Protein AF-A0A6J6PGY0-F1 (afdb_monomer_lite)

pLDDT: mean 92.32, std 6.94, range [50.09, 97.75]

Foldseek 3Di:
DPCPVVLVLLVVLLVLLVQLVVLLVQCVVCVVVVPVVSNVVSLVSNVVSLVVNVVSQVVSVVVVRHFDDDDCVVVVVQSPDPDRDSVVNCVNRVVRSVRRNVSSVVVSVVSVVD

Sequence (114 aa):
MSSGPEITSLNQLISEIKILNNSISLIEKAAVERNENLKITALDAINFRMREISKLTMNLMSVNLTPTKFSIDEALVEIAKKEPSSKILCELLEPQLETLRKWALSEILTLSIE

Organism: NCBI:txid449393

Radius of gyration: 15.33 Å; chains: 1; bounding box: 37×22×47 Å

Secondary structure (DSSP, 8-state):
---HHHHHHHHHHHHHHHHHHHHHHHHHHHHHHT-HHHHHHHHHHHHHHHHHHHHHHHHHHHTT--------HHHHHHHTSSS--HHHHHHHHHHHHHHHHHHHHHHHHHHHH-

Structure (mmCIF, N/CA/C/O backbone):
data_AF-A0A6J6PGY0-F1
#
_entry.id   AF-A0A6J6PGY0-F1
#
loop_
_atom_site.group_PDB
_atom_site.id
_atom_site.type_symbol
_atom_site.label_atom_id
_atom_site.label_alt_id
_atom_site.label_comp_id
_atom_site.label_asym_id
_atom_site.label_entity_id
_atom_site.label_seq_id
_atom_site.pdbx_PDB_ins_code
_atom_site.Cartn_x
_atom_site.Cartn_y
_atom_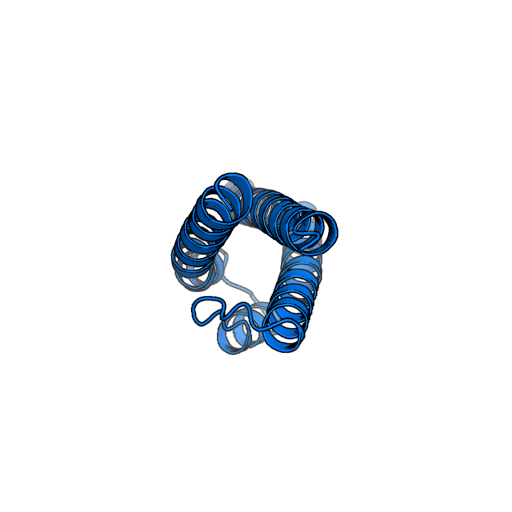site.Cartn_z
_atom_site.occupancy
_atom_site.B_iso_or_equiv
_atom_site.auth_seq_id
_atom_site.auth_comp_id
_atom_site.auth_asym_id
_atom_site.auth_atom_id
_atom_site.pdbx_PDB_model_num
ATOM 1 N N . MET A 1 1 ? 14.867 0.575 -27.898 1.00 50.09 1 MET A N 1
ATOM 2 C CA . MET A 1 1 ? 13.424 0.459 -27.576 1.00 50.09 1 MET A CA 1
ATOM 3 C C . MET A 1 1 ? 13.074 1.652 -26.691 1.00 50.09 1 MET A C 1
ATOM 5 O O . MET A 1 1 ? 13.997 2.208 -26.116 1.00 50.09 1 MET A O 1
ATOM 9 N N . SER A 1 2 ? 11.840 2.165 -26.672 1.00 57.59 2 SER A N 1
ATOM 10 C CA . SER A 1 2 ? 11.547 3.352 -25.847 1.00 57.59 2 SER A CA 1
ATOM 11 C C . SER A 1 2 ? 11.169 2.906 -24.442 1.00 57.59 2 SER A C 1
ATOM 13 O O . SER A 1 2 ? 10.032 2.518 -24.246 1.00 57.59 2 SER A O 1
ATOM 15 N N . SER A 1 3 ? 12.108 2.984 -23.499 1.00 75.62 3 SER A N 1
ATOM 16 C CA . SER A 1 3 ? 11.912 2.655 -22.076 1.00 75.62 3 SER A CA 1
ATOM 17 C C . SER A 1 3 ? 11.144 3.741 -21.295 1.00 75.62 3 SER A C 1
ATOM 19 O O . SER A 1 3 ? 10.964 3.659 -20.080 1.00 75.62 3 SER A O 1
ATOM 21 N N . GLY A 1 4 ? 10.745 4.829 -21.966 1.00 83.06 4 GLY A N 1
ATOM 22 C CA . GLY A 1 4 ? 10.142 6.012 -21.344 1.00 83.06 4 GLY A CA 1
ATOM 23 C C . GLY A 1 4 ? 8.786 5.751 -20.671 1.00 83.06 4 GLY A C 1
ATOM 24 O O . GLY A 1 4 ? 8.604 6.162 -19.518 1.00 83.06 4 GLY A O 1
ATOM 25 N N . PRO A 1 5 ? 7.824 5.088 -21.341 1.00 88.25 5 PRO A N 1
ATOM 26 C CA . PRO A 1 5 ? 6.530 4.741 -20.748 1.00 88.25 5 PRO A CA 1
ATOM 27 C C . PRO A 1 5 ? 6.643 3.807 -19.531 1.00 88.25 5 PRO A C 1
ATOM 29 O O . PRO A 1 5 ? 5.936 3.994 -18.536 1.00 88.25 5 PRO A O 1
ATOM 32 N N . GLU A 1 6 ? 7.561 2.843 -19.568 1.00 90.38 6 GLU A N 1
ATOM 33 C CA . GLU A 1 6 ? 7.828 1.898 -18.483 1.00 90.38 6 GLU A CA 1
ATOM 34 C C . GLU A 1 6 ? 8.418 2.622 -17.272 1.00 90.38 6 GLU A C 1
ATOM 36 O O . GLU A 1 6 ? 7.882 2.522 -16.167 1.00 90.38 6 GLU A O 1
ATOM 41 N N . ILE A 1 7 ? 9.452 3.445 -17.484 1.00 92.12 7 ILE A N 1
ATOM 42 C CA . ILE A 1 7 ? 10.065 4.266 -16.430 1.00 92.12 7 ILE A CA 1
ATOM 43 C C . ILE A 1 7 ? 9.040 5.231 -15.820 1.00 92.12 7 ILE A C 1
ATOM 45 O O . ILE A 1 7 ? 9.025 5.438 -14.605 1.00 92.12 7 ILE A O 1
ATOM 49 N N . THR A 1 8 ? 8.147 5.809 -16.627 1.00 92.75 8 THR A N 1
ATOM 50 C CA . THR A 1 8 ? 7.059 6.666 -16.126 1.00 92.75 8 THR A CA 1
ATOM 51 C C . THR A 1 8 ? 6.120 5.881 -15.208 1.00 92.75 8 THR A C 1
ATOM 53 O O . THR A 1 8 ? 5.806 6.341 -14.110 1.00 92.75 8 THR A O 1
ATOM 56 N N . SER A 1 9 ? 5.726 4.674 -15.616 1.00 93.06 9 SER A N 1
ATOM 57 C CA . SER A 1 9 ? 4.845 3.800 -14.832 1.00 93.06 9 SER A CA 1
ATOM 58 C C . SER A 1 9 ? 5.498 3.352 -13.517 1.00 93.06 9 SER A C 1
ATOM 60 O O . SER A 1 9 ? 4.854 3.358 -12.466 1.00 93.06 9 SER A O 1
ATOM 62 N N . LEU A 1 10 ? 6.795 3.030 -13.543 1.00 95.19 10 LEU A N 1
ATOM 63 C CA . LEU A 1 10 ? 7.572 2.672 -12.352 1.00 95.19 10 LEU A CA 1
ATOM 64 C C . LEU A 1 10 ? 7.727 3.860 -11.389 1.00 95.19 10 LEU A C 1
ATOM 66 O O . LEU A 1 10 ? 7.579 3.705 -10.177 1.00 95.19 10 LEU A O 1
ATOM 70 N N . ASN A 1 11 ? 7.952 5.069 -11.908 1.00 95.69 11 ASN A N 1
ATOM 71 C CA . ASN A 1 11 ? 7.981 6.280 -11.085 1.00 95.69 11 ASN A CA 1
ATOM 72 C C . ASN A 1 11 ? 6.615 6.587 -10.460 1.00 95.69 11 ASN A C 1
ATOM 74 O O . ASN A 1 11 ? 6.545 6.979 -9.292 1.00 95.69 11 ASN A O 1
ATOM 78 N N . GLN A 1 12 ? 5.524 6.373 -11.201 1.00 96.06 12 GLN A N 1
ATOM 79 C CA . GLN A 1 12 ? 4.175 6.496 -10.657 1.00 96.06 12 GLN A CA 1
ATOM 80 C C . GLN A 1 12 ? 3.949 5.495 -9.517 1.00 96.06 12 GLN A C 1
ATOM 82 O O . GLN A 1 12 ? 3.470 5.887 -8.455 1.00 96.06 12 GLN A O 1
ATOM 87 N N . LEU A 1 13 ? 4.365 4.237 -9.690 1.00 96.62 13 LEU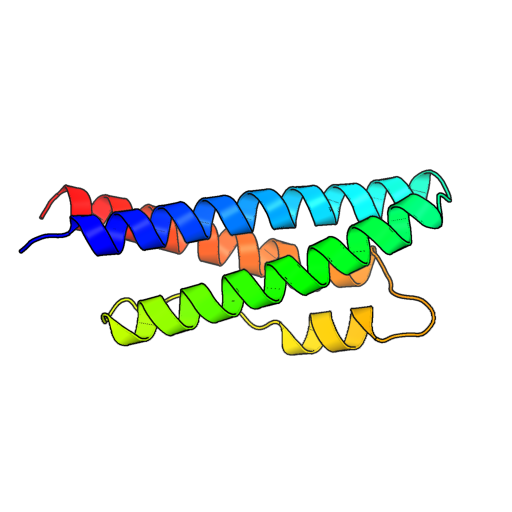 A N 1
ATOM 88 C CA . LEU A 1 13 ? 4.313 3.222 -8.637 1.00 96.62 13 LEU A CA 1
ATOM 89 C C . LEU A 1 13 ? 5.071 3.664 -7.374 1.00 96.62 13 LEU A C 1
ATOM 91 O O . LEU A 1 13 ? 4.529 3.586 -6.273 1.00 96.62 13 LEU A O 1
ATOM 95 N N . ILE A 1 14 ? 6.294 4.183 -7.518 1.00 97.19 14 ILE A N 1
ATOM 96 C CA . ILE A 1 14 ? 7.094 4.695 -6.391 1.00 97.19 14 ILE A CA 1
ATOM 97 C C . ILE A 1 14 ? 6.386 5.862 -5.687 1.00 97.19 14 ILE A C 1
ATOM 99 O O . ILE A 1 14 ? 6.397 5.941 -4.455 1.00 97.19 14 ILE A O 1
ATOM 103 N N . SER A 1 15 ? 5.753 6.757 -6.448 1.00 97.75 15 SER A N 1
ATOM 104 C CA . SER A 1 15 ? 4.972 7.869 -5.900 1.00 97.75 15 SER A CA 1
ATOM 105 C C . SER A 1 15 ? 3.783 7.370 -5.076 1.00 97.75 15 SER A C 1
ATOM 107 O O . SER A 1 15 ? 3.606 7.792 -3.932 1.00 97.75 15 SER A O 1
ATOM 109 N N . GLU A 1 16 ? 3.009 6.422 -5.607 1.00 97.62 16 GLU A N 1
ATOM 110 C CA . GLU A 1 16 ? 1.868 5.835 -4.898 1.00 97.62 16 GLU A CA 1
ATOM 111 C C . GLU A 1 16 ? 2.299 5.097 -3.624 1.00 97.62 16 GLU A C 1
ATOM 113 O O . GLU A 1 16 ? 1.685 5.286 -2.572 1.00 97.62 16 GLU A O 1
ATOM 118 N N . ILE A 1 17 ? 3.410 4.350 -3.666 1.00 97.31 17 ILE A N 1
ATOM 119 C CA . ILE A 1 17 ? 4.001 3.715 -2.476 1.00 97.31 17 ILE A CA 1
ATOM 120 C C . ILE A 1 17 ? 4.349 4.763 -1.413 1.00 97.31 17 ILE A C 1
ATOM 122 O O . ILE A 1 17 ? 4.032 4.587 -0.236 1.00 97.31 17 ILE A O 1
ATOM 126 N N . LYS A 1 18 ? 4.967 5.883 -1.807 1.00 97.50 18 LYS A N 1
ATOM 127 C CA . LYS A 1 18 ? 5.311 6.969 -0.879 1.00 97.50 18 LYS A CA 1
ATOM 128 C C . LYS A 1 18 ? 4.066 7.577 -0.226 1.00 97.50 18 LYS A C 1
ATOM 130 O O . LYS A 1 18 ? 4.077 7.849 0.973 1.00 97.50 18 LYS A O 1
ATOM 135 N N . ILE A 1 19 ? 2.999 7.791 -0.994 1.00 97.50 19 ILE A N 1
ATOM 136 C CA . ILE A 1 19 ? 1.740 8.338 -0.470 1.00 97.50 19 ILE A CA 1
ATOM 137 C C . ILE A 1 19 ? 1.069 7.340 0.482 1.00 97.50 19 ILE A C 1
ATOM 139 O O . ILE A 1 19 ? 0.551 7.744 1.528 1.00 97.50 19 ILE A O 1
ATOM 143 N N . LEU A 1 20 ? 1.104 6.044 0.163 1.00 96.94 20 LEU A N 1
ATOM 144 C CA . LEU A 1 20 ? 0.570 5.008 1.040 1.00 96.94 20 LEU A CA 1
ATOM 145 C C . LEU A 1 20 ? 1.354 4.922 2.355 1.00 96.94 20 LEU A C 1
ATOM 147 O O . LEU A 1 20 ? 0.730 4.955 3.410 1.00 96.94 20 LEU A O 1
ATOM 151 N N . ASN A 1 21 ? 2.689 4.928 2.319 1.00 95.88 21 ASN A N 1
ATOM 152 C CA . ASN A 1 21 ? 3.516 4.961 3.533 1.00 95.88 21 ASN A CA 1
ATOM 153 C C . ASN A 1 21 ? 3.180 6.164 4.422 1.00 95.88 21 ASN A C 1
ATOM 155 O O . ASN A 1 21 ? 2.999 6.014 5.626 1.00 95.88 21 ASN A O 1
ATOM 159 N N . ASN A 1 22 ? 2.999 7.350 3.832 1.00 96.12 22 ASN A N 1
ATOM 160 C CA . ASN A 1 22 ? 2.562 8.520 4.594 1.00 96.12 22 ASN A CA 1
ATOM 161 C C . ASN A 1 22 ? 1.175 8.313 5.226 1.00 96.12 22 ASN A C 1
ATOM 163 O O . ASN A 1 22 ? 0.941 8.750 6.348 1.00 96.12 22 ASN A O 1
ATOM 167 N N . SER A 1 23 ? 0.258 7.645 4.522 1.00 96.12 23 SER A N 1
ATOM 168 C CA . SER A 1 23 ? -1.088 7.345 5.028 1.00 96.12 23 SER A CA 1
ATOM 169 C C . SER A 1 23 ? -1.050 6.331 6.180 1.00 96.12 23 SER A C 1
ATOM 171 O O . SER A 1 23 ? -1.805 6.469 7.141 1.00 96.12 23 SER A O 1
ATOM 173 N N . ILE A 1 24 ? -0.122 5.370 6.130 1.00 94.69 24 ILE A N 1
ATOM 174 C CA . ILE A 1 24 ? 0.158 4.430 7.224 1.00 94.69 24 ILE A CA 1
ATOM 175 C C . ILE A 1 24 ? 0.688 5.188 8.455 1.00 94.69 24 ILE A C 1
ATOM 177 O O . ILE A 1 24 ? 0.133 5.071 9.545 1.00 94.69 24 ILE A O 1
ATOM 181 N N . SER A 1 25 ? 1.659 6.088 8.292 1.00 94.06 25 SER A N 1
ATOM 182 C CA . SER A 1 25 ? 2.126 6.913 9.418 1.00 94.06 25 SER A CA 1
ATOM 183 C C . SER A 1 25 ? 1.020 7.810 10.002 1.00 94.06 25 SER A C 1
ATOM 185 O O . SER A 1 25 ? 0.999 8.086 11.203 1.00 94.06 25 SER A O 1
ATOM 187 N N . LEU A 1 26 ? 0.064 8.263 9.178 1.00 95.50 26 LEU A N 1
ATOM 188 C CA . LEU A 1 26 ? -1.095 9.023 9.656 1.00 95.50 26 LEU A CA 1
ATOM 189 C C . LEU A 1 26 ? -2.052 8.174 10.497 1.00 95.50 26 LEU A C 1
ATOM 191 O O . LEU A 1 26 ? -2.572 8.691 11.487 1.00 95.50 26 LEU A O 1
ATOM 195 N N . ILE A 1 27 ? -2.282 6.899 10.155 1.00 93.94 27 ILE A N 1
ATOM 196 C CA . ILE A 1 27 ? -3.150 6.041 10.973 1.00 93.94 27 ILE A CA 1
ATOM 197 C C . ILE A 1 27 ? -2.500 5.699 12.321 1.00 93.94 27 ILE A C 1
ATOM 199 O O . ILE A 1 27 ? -3.189 5.662 13.341 1.00 93.94 27 ILE A O 1
ATOM 203 N N . GLU A 1 28 ? -1.177 5.528 12.366 1.00 93.00 28 GLU A N 1
ATOM 204 C CA . GLU A 1 28 ? -0.439 5.365 13.625 1.00 93.00 28 GLU A CA 1
ATOM 205 C C . GLU A 1 28 ? -0.548 6.612 14.502 1.00 93.00 28 GLU A C 1
ATOM 207 O O . GLU A 1 28 ? -0.892 6.524 15.684 1.00 93.00 28 GLU A O 1
ATOM 212 N N . LYS A 1 29 ? -0.335 7.789 13.905 1.00 93.88 29 LYS A N 1
ATOM 213 C CA . LYS A 1 29 ? -0.502 9.071 14.591 1.00 93.88 29 LYS A CA 1
ATOM 214 C C . LYS A 1 29 ? -1.922 9.234 15.136 1.00 93.88 29 LYS A C 1
ATOM 216 O O . LYS A 1 29 ? -2.089 9.602 16.296 1.00 93.88 29 LYS A O 1
ATOM 221 N N . ALA A 1 30 ? -2.938 8.908 14.338 1.00 93.31 30 ALA A N 1
ATOM 222 C CA . ALA A 1 30 ? -4.334 8.962 14.759 1.00 93.31 30 ALA A CA 1
ATOM 223 C C . ALA A 1 30 ? -4.620 8.052 15.962 1.00 93.31 30 ALA A C 1
ATOM 225 O O . ALA A 1 30 ? -5.361 8.448 16.862 1.00 93.31 30 ALA A O 1
ATOM 226 N N . ALA A 1 31 ? -4.011 6.861 16.002 1.00 90.38 31 ALA A N 1
ATOM 227 C CA . ALA A 1 31 ? -4.146 5.931 17.119 1.00 90.38 31 ALA A CA 1
ATOM 228 C C . ALA A 1 31 ? -3.522 6.484 18.413 1.00 90.38 31 ALA A C 1
ATOM 230 O O . ALA A 1 31 ? -4.132 6.383 19.479 1.00 90.38 31 ALA A O 1
ATOM 231 N N . VAL A 1 32 ? -2.345 7.113 18.324 1.00 93.25 32 VAL A N 1
ATOM 232 C CA . VAL A 1 32 ? -1.674 7.754 19.471 1.00 93.25 32 VAL A CA 1
ATOM 233 C C . VAL A 1 32 ? -2.470 8.959 19.978 1.00 93.25 32 VAL A C 1
ATOM 235 O O . VAL A 1 32 ? -2.673 9.110 21.182 1.00 93.25 32 VAL A O 1
ATOM 238 N N . GLU A 1 33 ? -2.956 9.799 19.065 1.00 95.19 33 GLU A N 1
ATOM 239 C CA . GLU A 1 33 ? -3.699 11.024 19.382 1.00 95.19 33 GLU A CA 1
ATOM 240 C C . GLU A 1 33 ? -5.172 10.773 19.739 1.00 95.19 33 GLU A C 1
ATOM 242 O O . GLU A 1 33 ? -5.867 11.706 20.141 1.00 95.19 33 GLU A O 1
ATOM 247 N N . ARG A 1 34 ? -5.661 9.530 19.602 1.00 92.31 34 ARG A N 1
ATOM 248 C CA . ARG A 1 34 ? -7.083 9.158 19.746 1.00 92.31 34 ARG A CA 1
ATOM 249 C C . ARG A 1 34 ? -7.995 10.029 18.872 1.00 92.31 34 ARG A C 1
ATOM 251 O O . ARG A 1 34 ? -9.070 10.459 19.288 1.00 92.31 34 ARG A O 1
ATOM 258 N N . ASN A 1 35 ? -7.530 10.322 17.659 1.00 94.94 35 ASN A N 1
ATOM 259 C CA . ASN A 1 35 ? -8.207 11.197 16.712 1.00 94.94 35 ASN A CA 1
ATOM 260 C C . ASN A 1 35 ? -8.989 10.367 15.688 1.00 94.94 35 ASN A C 1
ATOM 262 O O . ASN A 1 35 ? -8.450 9.951 14.662 1.00 94.94 35 ASN A O 1
ATOM 266 N N . GLU A 1 36 ? -10.276 10.151 15.959 1.00 92.00 36 GLU A N 1
ATOM 267 C CA . GLU A 1 36 ? -11.144 9.322 15.111 1.00 92.00 36 GLU A CA 1
ATOM 268 C C . GLU A 1 36 ? -11.320 9.885 13.694 1.00 92.00 36 GLU A C 1
ATOM 270 O O . GLU A 1 36 ? -11.293 9.134 12.722 1.00 92.00 36 GLU A O 1
ATOM 275 N N . ASN A 1 37 ? -11.411 11.209 13.538 1.00 94.50 37 ASN A N 1
ATOM 276 C CA . ASN A 1 37 ? -11.540 11.824 12.212 1.00 94.50 37 ASN A CA 1
ATOM 277 C C . ASN A 1 37 ? -10.285 11.590 11.360 1.00 94.50 37 ASN A C 1
ATOM 279 O O . ASN A 1 37 ? -10.381 11.277 10.169 1.00 94.50 37 ASN A O 1
ATOM 283 N N . LEU A 1 38 ? -9.102 11.712 11.972 1.00 94.81 38 LEU A N 1
ATOM 284 C CA . LEU A 1 38 ? -7.838 11.423 11.298 1.00 94.81 38 LEU A CA 1
ATOM 285 C C . LEU A 1 38 ? -7.719 9.932 10.971 1.00 94.81 38 LEU A C 1
ATOM 287 O O . LEU A 1 38 ? -7.264 9.592 9.882 1.00 94.81 38 LEU A O 1
ATOM 291 N N . LYS A 1 39 ? -8.174 9.054 11.873 1.00 93.75 39 LYS A N 1
ATOM 292 C CA . LYS A 1 39 ? -8.182 7.603 11.663 1.00 93.75 39 LYS A CA 1
ATOM 293 C C . LYS A 1 39 ? -9.033 7.219 10.452 1.00 93.75 39 LYS A C 1
ATOM 295 O O . LYS A 1 39 ? -8.544 6.496 9.590 1.00 93.75 39 LYS A O 1
ATOM 300 N N . ILE A 1 40 ? -10.264 7.729 10.358 1.00 93.38 40 ILE A N 1
ATOM 301 C CA . ILE A 1 40 ? -11.169 7.479 9.221 1.00 93.38 40 ILE A CA 1
ATOM 302 C C . ILE A 1 40 ? -10.531 7.969 7.917 1.00 93.38 40 ILE A C 1
ATOM 304 O O . ILE A 1 40 ? -10.416 7.210 6.959 1.00 93.38 40 ILE A O 1
ATOM 308 N N . THR A 1 41 ? -10.022 9.204 7.915 1.00 95.00 41 THR A N 1
ATOM 309 C CA . THR A 1 41 ? -9.370 9.793 6.734 1.00 95.00 41 THR A CA 1
ATOM 310 C C . THR A 1 41 ? -8.155 8.974 6.286 1.00 95.00 41 THR A C 1
ATOM 312 O O . THR A 1 41 ? -7.952 8.756 5.091 1.00 95.00 41 THR A O 1
ATOM 315 N N . ALA A 1 42 ? -7.341 8.500 7.234 1.00 95.88 42 ALA A N 1
ATOM 316 C CA . ALA A 1 42 ? -6.178 7.674 6.940 1.00 95.88 42 ALA A CA 1
ATOM 317 C C . ALA A 1 42 ? -6.581 6.299 6.383 1.00 95.88 42 ALA A C 1
ATOM 319 O O . ALA A 1 42 ? -5.977 5.844 5.415 1.00 95.88 42 ALA A O 1
ATOM 320 N N . LEU A 1 43 ? -7.620 5.662 6.933 1.00 95.75 43 LEU A N 1
ATOM 321 C CA . LEU A 1 43 ? -8.145 4.386 6.433 1.00 95.75 43 LEU A CA 1
ATOM 322 C C . LEU A 1 43 ? -8.672 4.495 4.997 1.00 95.75 43 LEU A C 1
ATOM 324 O O . LEU A 1 43 ? -8.343 3.646 4.165 1.00 95.75 43 LEU A O 1
ATOM 328 N N . ASP A 1 44 ? -9.425 5.551 4.685 1.00 95.38 44 ASP A N 1
ATOM 329 C CA . ASP A 1 44 ? -9.920 5.803 3.327 1.00 95.38 44 ASP A CA 1
ATOM 330 C C . ASP A 1 44 ? -8.763 6.005 2.341 1.00 95.38 44 ASP A C 1
ATOM 332 O O . ASP A 1 44 ? -8.747 5.417 1.254 1.00 95.38 44 ASP A O 1
ATOM 336 N N . ALA A 1 45 ? -7.752 6.784 2.740 1.00 96.31 45 ALA A N 1
ATOM 337 C CA . ALA A 1 45 ? -6.550 6.993 1.942 1.00 96.31 45 ALA A CA 1
ATOM 338 C C . ALA A 1 45 ? -5.777 5.684 1.716 1.00 96.31 45 ALA A C 1
ATOM 340 O O . ALA A 1 45 ? -5.388 5.398 0.584 1.00 96.31 45 ALA A O 1
ATOM 341 N N . ILE A 1 46 ? -5.597 4.861 2.754 1.00 96.75 46 ILE A N 1
ATOM 342 C CA . ILE A 1 46 ? -4.938 3.552 2.651 1.00 96.75 46 ILE A CA 1
ATOM 343 C C . ILE A 1 46 ? -5.699 2.656 1.664 1.00 96.75 46 ILE A C 1
ATOM 345 O O . ILE A 1 46 ? -5.099 2.151 0.716 1.00 96.75 46 ILE A O 1
ATOM 349 N N . ASN A 1 47 ? -7.017 2.502 1.828 1.00 96.50 47 ASN A N 1
ATOM 350 C CA . ASN A 1 47 ? -7.852 1.680 0.945 1.00 96.50 47 ASN A CA 1
ATOM 351 C C . ASN A 1 47 ? -7.744 2.123 -0.521 1.00 96.50 47 ASN A C 1
ATOM 353 O O . ASN A 1 47 ? -7.541 1.295 -1.410 1.00 96.50 47 ASN A O 1
ATOM 357 N N . PHE A 1 48 ? -7.826 3.431 -0.777 1.00 96.69 48 PHE A N 1
ATOM 358 C CA . PHE A 1 48 ? -7.691 3.977 -2.124 1.00 96.69 48 PHE A CA 1
ATOM 359 C C . PHE A 1 48 ? -6.307 3.690 -2.725 1.00 96.69 48 PHE A C 1
ATOM 361 O O . PHE A 1 48 ? -6.204 3.142 -3.823 1.00 96.69 48 PHE A O 1
ATOM 368 N N . ARG A 1 49 ? -5.230 4.005 -1.995 1.00 96.94 49 ARG A N 1
ATOM 369 C CA . ARG A 1 49 ? -3.854 3.888 -2.506 1.00 96.94 49 ARG A CA 1
ATOM 370 C C . ARG A 1 49 ? -3.425 2.442 -2.722 1.00 96.94 49 ARG A C 1
ATOM 372 O O . ARG A 1 49 ? -2.765 2.155 -3.714 1.00 96.94 49 ARG A O 1
ATOM 379 N N . MET A 1 50 ? -3.847 1.514 -1.864 1.00 96.25 50 MET A N 1
ATOM 380 C CA . MET A 1 50 ? -3.603 0.083 -2.077 1.00 96.25 50 MET A CA 1
ATOM 381 C C . MET A 1 50 ? -4.188 -0.415 -3.403 1.00 96.25 50 MET A C 1
ATOM 383 O O . MET A 1 50 ? -3.539 -1.182 -4.116 1.00 96.25 50 MET A O 1
ATOM 387 N N . ARG A 1 51 ? -5.397 0.039 -3.759 1.00 96.12 51 ARG A N 1
ATOM 388 C CA . ARG A 1 51 ? -6.048 -0.326 -5.026 1.00 96.12 51 ARG A CA 1
ATOM 389 C C . ARG A 1 51 ? -5.321 0.268 -6.228 1.00 96.12 51 ARG A C 1
ATOM 391 O O . ARG A 1 51 ? -5.127 -0.440 -7.212 1.00 96.12 51 ARG A O 1
ATOM 398 N N . GLU A 1 52 ? -4.873 1.518 -6.137 1.00 96.50 52 GLU A N 1
ATOM 399 C CA . GLU A 1 52 ? -4.079 2.143 -7.202 1.00 96.50 52 GLU A CA 1
ATOM 400 C C . GLU A 1 52 ? -2.738 1.430 -7.406 1.00 96.50 52 GLU A C 1
ATOM 402 O O . GLU A 1 52 ? -2.385 1.110 -8.540 1.00 96.50 52 GLU A O 1
ATOM 407 N N . ILE A 1 53 ? -2.030 1.078 -6.327 1.00 96.25 53 ILE A N 1
ATOM 408 C CA . ILE A 1 53 ? -0.794 0.286 -6.412 1.00 96.25 53 ILE A CA 1
ATOM 409 C C . ILE A 1 53 ? -1.075 -1.077 -7.048 1.00 96.25 53 ILE A C 1
ATOM 411 O O . ILE A 1 53 ? -0.367 -1.467 -7.971 1.00 96.25 53 ILE A O 1
ATOM 415 N N . SER A 1 54 ? -2.123 -1.783 -6.614 1.00 94.81 54 SER A N 1
ATOM 416 C CA . SER A 1 54 ? -2.503 -3.083 -7.186 1.00 94.81 54 SER A CA 1
ATOM 417 C C . SER A 1 54 ? -2.827 -2.990 -8.684 1.00 94.81 54 SER A C 1
ATOM 419 O O . SER A 1 54 ? -2.405 -3.831 -9.475 1.00 94.81 54 SER A O 1
ATOM 421 N N . LYS A 1 55 ? -3.513 -1.929 -9.112 1.00 94.06 55 LYS A N 1
ATOM 422 C CA . LYS A 1 55 ? -3.788 -1.675 -10.530 1.00 94.06 55 LYS A CA 1
ATOM 423 C C . LYS A 1 55 ? -2.510 -1.376 -11.316 1.00 94.06 55 LYS A C 1
ATOM 425 O O . LYS A 1 55 ? -2.338 -1.885 -12.422 1.00 94.06 55 LYS A O 1
ATOM 430 N N . LEU A 1 56 ? -1.605 -0.572 -10.759 1.00 93.94 56 LEU A N 1
ATOM 431 C CA . LEU A 1 56 ? -0.321 -0.261 -11.387 1.00 93.94 56 LEU A CA 1
ATOM 432 C C . LEU A 1 56 ? 0.555 -1.506 -11.528 1.00 93.94 56 LEU A C 1
ATOM 434 O O . LEU A 1 56 ? 1.131 -1.713 -12.592 1.00 93.94 56 LEU A O 1
ATOM 438 N N . THR A 1 57 ? 0.617 -2.372 -10.514 1.00 93.12 57 THR A N 1
ATOM 439 C CA . THR A 1 57 ? 1.373 -3.629 -10.613 1.00 93.12 57 THR A CA 1
ATOM 440 C C . THR A 1 57 ? 0.783 -4.564 -11.667 1.00 93.12 57 THR A C 1
ATOM 442 O O . THR A 1 57 ? 1.540 -5.171 -12.422 1.00 93.12 57 THR A O 1
ATOM 445 N N . MET A 1 58 ? -0.546 -4.629 -11.807 1.00 91.56 58 MET A N 1
ATOM 446 C CA . MET A 1 58 ? -1.194 -5.366 -12.902 1.00 91.56 58 MET A CA 1
ATOM 447 C C . MET A 1 58 ? -0.859 -4.798 -14.286 1.00 91.56 58 MET A C 1
ATOM 449 O O . MET A 1 58 ? -0.581 -5.562 -15.209 1.00 91.56 58 MET A O 1
ATOM 453 N N . ASN A 1 59 ? -0.840 -3.473 -14.433 1.00 90.88 59 ASN A N 1
ATOM 454 C C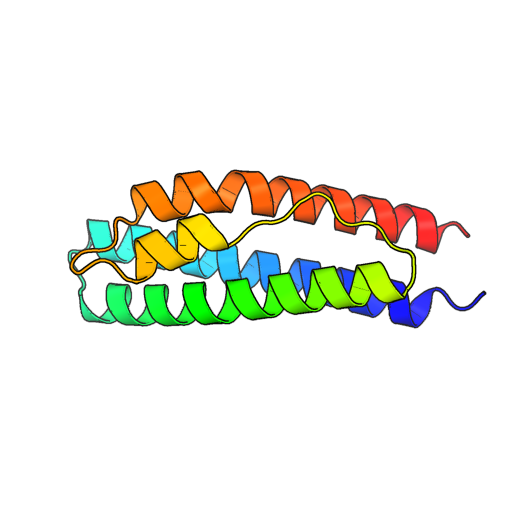A . ASN A 1 59 ? -0.460 -2.828 -15.691 1.00 90.88 59 ASN A CA 1
ATOM 455 C C . ASN A 1 59 ? 1.020 -3.046 -16.034 1.00 90.88 59 ASN A C 1
ATOM 457 O O . ASN A 1 59 ? 1.362 -3.190 -17.198 1.00 90.88 59 ASN A O 1
ATOM 461 N N . LEU A 1 60 ? 1.905 -3.100 -15.038 1.00 90.75 60 LEU A N 1
ATOM 462 C CA . LEU A 1 60 ? 3.319 -3.412 -15.261 1.00 90.75 60 LEU A CA 1
ATOM 463 C C . LEU A 1 60 ? 3.499 -4.859 -15.755 1.00 90.75 60 LEU A C 1
ATOM 465 O O . LEU A 1 60 ? 4.267 -5.094 -16.686 1.00 90.75 60 LEU A O 1
ATOM 469 N N . MET A 1 61 ? 2.712 -5.805 -15.224 1.00 88.62 61 MET A N 1
ATOM 470 C CA . MET A 1 61 ? 2.689 -7.191 -15.717 1.00 88.62 61 MET A CA 1
ATOM 471 C C . MET A 1 61 ? 2.276 -7.305 -17.185 1.00 88.62 61 MET A C 1
ATOM 473 O O . MET A 1 61 ? 2.810 -8.154 -17.896 1.00 88.62 61 MET A O 1
ATOM 477 N N . SER A 1 62 ? 1.365 -6.454 -17.670 1.00 85.88 62 SER A N 1
ATOM 478 C CA . SER A 1 62 ? 0.943 -6.494 -19.077 1.00 85.88 62 SER A CA 1
ATOM 479 C C . SER A 1 62 ? 2.007 -5.977 -20.053 1.00 85.88 62 SER A C 1
ATOM 481 O O . SER A 1 62 ? 1.935 -6.294 -21.240 1.00 85.88 62 SER A O 1
ATOM 483 N N . VAL A 1 63 ? 3.017 -5.250 -19.561 1.00 85.38 63 VAL A N 1
ATOM 484 C CA . VAL A 1 63 ? 4.175 -4.768 -20.337 1.00 85.38 63 VAL A CA 1
ATOM 485 C C . VAL A 1 63 ? 5.455 -5.566 -20.054 1.00 85.38 63 VAL A C 1
ATOM 487 O O . VAL A 1 63 ? 6.557 -5.069 -20.249 1.00 85.38 63 VAL A O 1
ATOM 490 N N . ASN A 1 64 ? 5.317 -6.826 -19.625 1.00 84.00 64 ASN A N 1
ATOM 491 C CA . ASN A 1 64 ? 6.412 -7.768 -19.337 1.00 84.00 64 ASN A CA 1
ATOM 492 C C . ASN A 1 64 ? 7.349 -7.382 -18.179 1.00 84.00 64 ASN A C 1
ATOM 494 O O . ASN A 1 64 ? 8.375 -8.033 -17.990 1.00 84.00 64 ASN A O 1
ATOM 498 N N . LEU A 1 65 ? 6.993 -6.391 -17.361 1.00 86.94 65 LEU A N 1
ATOM 499 C CA . LEU A 1 65 ? 7.654 -6.171 -16.079 1.00 86.94 65 LEU A CA 1
ATOM 500 C C . LEU A 1 65 ? 6.964 -7.053 -15.043 1.00 86.94 65 LEU A C 1
ATOM 502 O O . LEU A 1 65 ? 5.747 -7.009 -14.911 1.00 86.94 65 LEU A O 1
ATOM 506 N N . THR A 1 66 ? 7.710 -7.862 -14.297 1.00 88.88 66 THR A N 1
ATOM 507 C CA . THR A 1 66 ? 7.134 -8.769 -13.292 1.00 88.88 66 THR A CA 1
ATOM 508 C C . THR A 1 66 ? 7.383 -8.239 -11.878 1.00 88.88 66 THR A C 1
ATOM 510 O O . THR A 1 66 ? 8.394 -8.607 -11.274 1.00 88.88 66 THR A O 1
ATOM 513 N N . PRO A 1 67 ? 6.489 -7.386 -11.331 1.00 85.38 67 PRO A N 1
ATOM 514 C CA . PRO A 1 67 ? 6.567 -6.944 -9.952 1.00 85.38 67 PRO A CA 1
ATOM 515 C C . PRO A 1 67 ? 6.705 -8.104 -8.978 1.00 85.38 67 PRO A C 1
ATOM 517 O O . PRO A 1 67 ? 6.101 -9.169 -9.142 1.00 85.38 67 PRO A O 1
ATOM 520 N N . THR A 1 68 ? 7.427 -7.857 -7.890 1.00 83.31 68 THR A N 1
ATOM 521 C CA . THR A 1 68 ? 7.345 -8.706 -6.701 1.00 83.31 68 THR A CA 1
ATOM 522 C C . THR A 1 68 ? 5.892 -8.819 -6.240 1.00 83.31 68 THR A C 1
ATOM 524 O O . THR A 1 68 ? 5.144 -7.842 -6.324 1.00 83.31 68 THR A O 1
ATOM 527 N N . LYS A 1 69 ? 5.493 -9.991 -5.725 1.00 79.31 69 LYS A N 1
ATOM 528 C CA . LYS A 1 69 ? 4.127 -10.224 -5.233 1.00 79.31 69 LYS A CA 1
ATOM 529 C C . LYS A 1 69 ? 3.725 -9.137 -4.230 1.00 79.31 69 LYS A C 1
ATOM 531 O O . LYS A 1 69 ? 4.295 -9.055 -3.148 1.00 79.31 69 LYS A O 1
ATOM 536 N N . PHE A 1 70 ? 2.731 -8.343 -4.610 1.00 90.12 70 PHE A N 1
ATOM 537 C CA . PHE A 1 70 ? 2.050 -7.377 -3.760 1.00 90.12 70 PHE A CA 1
ATOM 538 C C . PHE A 1 70 ? 0.605 -7.845 -3.598 1.00 90.12 70 PHE A C 1
ATOM 540 O O . PHE A 1 70 ? -0.104 -7.992 -4.595 1.00 90.12 70 PHE A O 1
ATOM 547 N N . SER A 1 71 ? 0.193 -8.120 -2.364 1.00 90.69 71 SER A N 1
ATOM 548 C CA . SER A 1 71 ? -1.157 -8.560 -2.022 1.00 90.69 71 SER A CA 1
ATOM 549 C C . SER A 1 71 ? -1.814 -7.567 -1.076 1.00 90.69 71 SER A C 1
ATOM 551 O O . SER A 1 71 ? -1.217 -7.136 -0.088 1.00 90.69 71 SER A O 1
ATOM 553 N N . ILE A 1 72 ? -3.068 -7.236 -1.375 1.00 93.12 72 ILE A N 1
ATOM 554 C CA . ILE A 1 72 ? -3.874 -6.308 -0.577 1.00 93.12 72 ILE A CA 1
ATOM 555 C C . ILE A 1 72 ? -5.020 -7.007 0.157 1.00 93.12 72 ILE A C 1
ATOM 557 O O . ILE A 1 72 ? -5.694 -6.360 0.950 1.00 93.12 72 ILE A O 1
ATOM 561 N N . ASP A 1 73 ? -5.251 -8.300 -0.080 1.00 94.56 73 ASP A N 1
ATOM 562 C CA . ASP A 1 73 ? -6.457 -8.997 0.386 1.00 94.56 73 ASP A CA 1
ATOM 563 C C . ASP A 1 73 ? -6.584 -8.972 1.914 1.00 94.56 73 ASP A C 1
ATOM 565 O O . ASP A 1 73 ? -7.617 -8.576 2.453 1.00 94.56 73 ASP A O 1
ATOM 569 N N . GLU A 1 74 ? -5.510 -9.312 2.629 1.00 94.75 74 GLU A N 1
ATOM 570 C CA . GLU A 1 74 ? -5.497 -9.308 4.097 1.00 94.75 74 GLU A CA 1
ATOM 571 C C . GLU A 1 74 ? -5.656 -7.893 4.669 1.00 94.75 74 GLU A C 1
ATOM 573 O O . GLU A 1 74 ? -6.377 -7.688 5.646 1.00 94.75 74 GLU A O 1
ATOM 578 N N . ALA A 1 75 ? -5.048 -6.894 4.023 1.00 94.75 75 ALA A N 1
ATOM 579 C CA . ALA A 1 75 ? -5.179 -5.501 4.434 1.00 94.75 75 ALA A CA 1
ATOM 580 C C . ALA A 1 75 ? -6.603 -4.970 4.195 1.00 94.75 75 ALA A C 1
ATOM 582 O O . ALA A 1 75 ? -7.142 -4.254 5.035 1.00 94.75 75 ALA A O 1
ATOM 583 N N . LEU A 1 76 ? -7.256 -5.358 3.095 1.00 94.56 76 LEU A N 1
ATOM 584 C CA . LEU A 1 76 ? -8.661 -5.029 2.839 1.00 94.56 76 LEU A CA 1
ATOM 585 C C . LEU A 1 76 ? -9.591 -5.667 3.877 1.00 94.56 76 LEU A C 1
ATOM 587 O O . LEU A 1 76 ? -10.535 -5.015 4.327 1.00 94.56 76 LEU A O 1
ATOM 591 N N . VAL A 1 77 ? -9.315 -6.909 4.285 1.00 96.12 77 VAL A N 1
ATOM 592 C CA . VAL A 1 77 ? -10.053 -7.579 5.366 1.00 96.12 77 VAL A CA 1
ATOM 593 C C . VAL A 1 77 ? -9.889 -6.825 6.686 1.00 96.12 77 VAL A C 1
ATOM 595 O O . VAL A 1 77 ? -10.875 -6.631 7.394 1.00 96.12 77 VAL A O 1
ATOM 598 N N . GLU A 1 78 ? -8.679 -6.369 7.016 1.00 95.56 78 GLU A N 1
ATOM 599 C CA . GLU A 1 78 ? -8.422 -5.576 8.223 1.00 95.56 78 GLU A CA 1
ATOM 600 C C . GLU A 1 78 ? -9.171 -4.233 8.208 1.00 95.56 78 GLU A C 1
ATOM 602 O O . GLU A 1 78 ? -9.821 -3.888 9.193 1.00 95.56 78 GLU A O 1
ATOM 607 N N . ILE A 1 79 ? -9.154 -3.508 7.084 1.00 93.94 79 ILE A N 1
ATOM 608 C CA . ILE A 1 79 ? -9.876 -2.230 6.928 1.00 93.94 79 ILE A CA 1
ATOM 609 C C . ILE A 1 79 ? -11.391 -2.409 7.074 1.00 93.94 79 ILE A C 1
ATOM 611 O O . ILE A 1 79 ? -12.066 -1.523 7.592 1.00 93.94 79 ILE A O 1
ATOM 615 N N . ALA A 1 80 ? -11.937 -3.546 6.639 1.00 93.31 80 ALA A N 1
ATOM 616 C CA . ALA A 1 80 ? -13.369 -3.827 6.715 1.00 93.31 80 ALA A CA 1
ATOM 617 C C . ALA A 1 80 ? -13.861 -4.181 8.132 1.00 93.31 80 ALA A C 1
ATOM 619 O O . ALA A 1 80 ? -15.070 -4.308 8.350 1.00 93.31 80 ALA A O 1
ATOM 620 N N . LYS A 1 81 ? -12.960 -4.369 9.106 1.00 94.06 81 LYS A N 1
ATOM 621 C CA . LYS A 1 81 ? -13.346 -4.649 10.493 1.00 94.06 81 LYS A CA 1
ATOM 622 C C . LYS A 1 81 ? -14.050 -3.444 11.112 1.00 94.06 81 LYS A C 1
ATOM 624 O O . LYS A 1 81 ? -13.773 -2.297 10.787 1.00 94.06 81 LYS A O 1
ATOM 629 N N . LYS A 1 82 ? -14.924 -3.714 12.089 1.00 90.31 82 LYS A N 1
ATOM 630 C CA . LYS A 1 82 ? -15.582 -2.667 12.892 1.00 90.31 82 LYS A CA 1
ATOM 631 C C . LYS A 1 82 ? -14.564 -1.743 13.572 1.00 90.31 82 LYS A C 1
ATOM 633 O O . LYS A 1 82 ? -14.801 -0.547 13.687 1.00 90.31 82 LYS A O 1
ATOM 638 N N . GLU A 1 83 ? -13.443 -2.310 14.010 1.00 89.69 83 GLU A N 1
ATOM 639 C CA . GLU A 1 83 ? -12.319 -1.581 14.591 1.00 89.69 83 GLU A CA 1
ATOM 640 C C . GLU A 1 83 ? -11.023 -2.025 13.902 1.00 89.69 83 GLU A C 1
ATOM 642 O O . GLU A 1 83 ? -10.407 -3.001 14.333 1.00 89.69 83 GLU A O 1
ATOM 647 N N . PRO A 1 84 ? -10.609 -1.340 12.822 1.00 92.25 84 PRO A N 1
ATOM 648 C CA . PRO A 1 84 ? -9.349 -1.635 12.154 1.00 92.25 84 PRO A CA 1
ATOM 649 C C . PRO A 1 84 ? -8.161 -1.316 13.062 1.00 92.25 84 PRO A C 1
ATOM 651 O O . PRO A 1 84 ? -8.119 -0.262 13.717 1.00 92.25 84 PRO A O 1
ATOM 654 N N . SER A 1 85 ? -7.188 -2.220 13.076 1.00 92.81 85 SER A N 1
ATOM 655 C CA . SER A 1 85 ? -5.934 -2.103 13.807 1.00 92.81 85 SER A CA 1
ATOM 656 C C . SER A 1 85 ? -4.863 -1.472 12.926 1.00 92.81 85 SER A C 1
ATOM 658 O O . SER A 1 85 ? -4.409 -2.070 11.950 1.00 92.81 85 SER A O 1
ATOM 660 N N . SER A 1 86 ? -4.404 -0.277 13.310 1.00 91.62 86 SER A N 1
ATOM 661 C CA . SER A 1 86 ? -3.270 0.387 12.655 1.00 91.62 86 SER A CA 1
ATOM 662 C C . SER A 1 86 ? -2.028 -0.500 12.656 1.00 91.62 86 SER A C 1
ATOM 664 O O . SER A 1 86 ? -1.385 -0.640 11.626 1.00 91.62 86 SER A O 1
ATOM 666 N N . LYS A 1 87 ? -1.752 -1.178 13.776 1.00 93.12 87 LYS A N 1
ATOM 667 C CA . LYS A 1 87 ? -0.608 -2.083 13.913 1.00 93.12 87 LYS A CA 1
ATOM 668 C C . LYS A 1 87 ? -0.638 -3.221 12.889 1.00 93.12 87 LYS A C 1
ATOM 670 O O . LYS A 1 87 ? 0.375 -3.479 12.251 1.00 93.12 87 LYS A O 1
ATOM 675 N N . ILE A 1 88 ? -1.791 -3.876 12.719 1.00 95.12 88 ILE A N 1
ATOM 676 C CA . ILE A 1 88 ? -1.925 -4.974 11.747 1.00 95.12 88 ILE A CA 1
ATOM 677 C C . ILE A 1 88 ? -1.752 -4.433 10.324 1.00 95.12 88 ILE A C 1
ATOM 679 O O . ILE A 1 88 ? -1.063 -5.047 9.517 1.00 95.12 88 ILE A O 1
ATOM 683 N N . LEU A 1 89 ? -2.317 -3.260 10.018 1.00 94.69 89 LEU A N 1
ATOM 684 C CA . LEU A 1 89 ? -2.135 -2.628 8.709 1.00 94.69 89 LEU A CA 1
ATOM 685 C C . LEU A 1 89 ? -0.663 -2.312 8.414 1.00 94.69 89 LEU A C 1
ATOM 687 O O . LEU A 1 89 ? -0.215 -2.588 7.303 1.00 94.69 89 LEU A O 1
ATOM 691 N N . CYS A 1 90 ? 0.097 -1.797 9.387 1.00 93.00 90 CYS A N 1
ATOM 692 C CA . CYS A 1 90 ? 1.538 -1.576 9.234 1.00 93.00 90 CYS A CA 1
ATOM 693 C C . CYS A 1 90 ? 2.273 -2.896 8.958 1.00 93.00 90 CYS A C 1
ATOM 695 O O . CYS A 1 90 ? 2.990 -3.007 7.965 1.00 93.00 90 CYS A O 1
ATOM 697 N N . GLU A 1 91 ? 2.041 -3.918 9.789 1.00 94.88 91 GLU A N 1
ATOM 698 C CA . GLU A 1 91 ? 2.692 -5.232 9.675 1.00 94.88 91 GLU A CA 1
ATOM 699 C C . GLU A 1 91 ? 2.418 -5.910 8.323 1.00 94.88 91 GLU A C 1
ATOM 701 O O . GLU A 1 91 ? 3.312 -6.538 7.752 1.00 94.88 91 GLU A O 1
ATOM 706 N N . LEU A 1 92 ? 1.204 -5.755 7.787 1.00 95.44 92 LEU A N 1
ATOM 707 C CA . LEU A 1 92 ? 0.828 -6.296 6.483 1.00 95.44 92 LEU A CA 1
ATOM 708 C C . LEU A 1 92 ? 1.435 -5.505 5.319 1.00 95.44 92 LEU A C 1
ATOM 710 O O . LEU A 1 92 ? 1.837 -6.105 4.321 1.00 95.44 92 LEU A O 1
ATOM 714 N N . LEU A 1 93 ? 1.476 -4.173 5.400 1.00 95.50 93 LEU A N 1
ATOM 715 C CA . LEU A 1 93 ? 1.776 -3.322 4.245 1.00 95.50 93 LEU A CA 1
ATOM 716 C C . LEU A 1 93 ? 3.244 -2.913 4.147 1.00 95.50 93 LEU A C 1
ATOM 718 O O . LEU A 1 93 ? 3.809 -2.993 3.056 1.00 95.50 93 LEU A O 1
ATOM 722 N N . GLU A 1 94 ? 3.888 -2.506 5.240 1.00 94.81 94 GLU A N 1
ATOM 723 C CA . GLU A 1 94 ? 5.242 -1.935 5.188 1.00 94.81 94 GLU A CA 1
ATOM 724 C C . GLU A 1 94 ? 6.2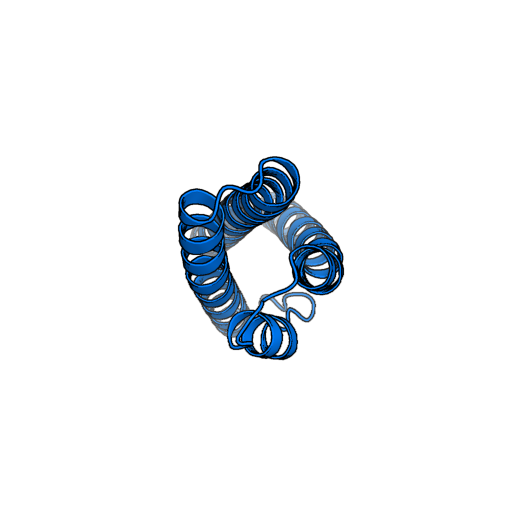79 -2.863 4.525 1.00 94.81 94 GLU A C 1
ATOM 726 O O . GLU A 1 94 ? 7.003 -2.397 3.635 1.00 94.81 94 GLU A O 1
ATOM 731 N N . PRO A 1 95 ? 6.345 -4.176 4.843 1.00 94.88 95 PRO A N 1
ATOM 732 C CA . PRO A 1 95 ? 7.330 -5.064 4.222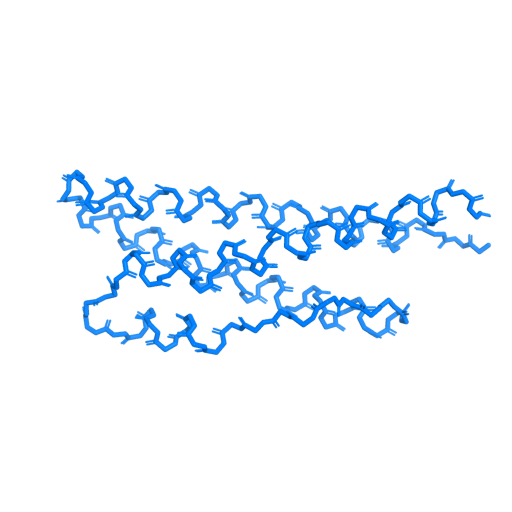 1.00 94.88 95 PRO A CA 1
ATOM 733 C C . PRO A 1 95 ? 7.099 -5.238 2.717 1.00 94.88 95 PRO A C 1
ATOM 735 O O . PRO A 1 95 ? 8.051 -5.292 1.928 1.00 94.88 95 PRO A O 1
ATOM 738 N N . GLN A 1 96 ? 5.830 -5.310 2.307 1.00 94.88 96 GLN A N 1
ATOM 739 C CA . GLN A 1 96 ? 5.452 -5.459 0.906 1.00 94.88 96 GLN A CA 1
ATOM 740 C C . GLN A 1 96 ? 5.775 -4.190 0.112 1.00 94.88 96 GLN A C 1
ATOM 742 O O . GLN A 1 96 ? 6.323 -4.275 -0.987 1.00 94.88 96 GLN A O 1
ATOM 747 N N . LEU A 1 97 ? 5.493 -3.016 0.683 1.00 95.75 97 LEU A N 1
ATOM 748 C CA . LEU A 1 97 ? 5.767 -1.722 0.062 1.00 95.75 97 LEU A CA 1
ATOM 749 C C . LEU A 1 97 ? 7.261 -1.469 -0.097 1.00 95.75 97 LEU A C 1
ATOM 751 O O . LEU A 1 97 ? 7.690 -1.004 -1.153 1.00 95.75 97 LEU A O 1
ATOM 755 N N . GLU A 1 98 ? 8.069 -1.823 0.901 1.00 95.69 98 GLU A N 1
ATOM 756 C CA . GLU A 1 98 ? 9.520 -1.689 0.795 1.00 95.69 98 GLU A CA 1
ATOM 757 C C . GLU A 1 98 ? 10.104 -2.632 -0.263 1.00 95.69 98 GLU A C 1
ATOM 759 O O . GLU A 1 98 ? 10.973 -2.236 -1.044 1.00 95.69 98 GLU A O 1
ATOM 764 N N . THR A 1 99 ? 9.599 -3.865 -0.333 1.00 96.00 99 THR A N 1
ATOM 765 C CA . THR A 1 99 ? 10.007 -4.841 -1.353 1.00 96.00 99 THR A CA 1
ATOM 766 C C . THR A 1 99 ? 9.655 -4.347 -2.755 1.00 96.00 99 THR A C 1
ATOM 768 O O . THR A 1 99 ? 10.517 -4.311 -3.635 1.00 96.00 99 THR A O 1
ATOM 771 N N . LEU A 1 100 ? 8.417 -3.885 -2.945 1.00 96.06 100 LEU A N 1
ATOM 772 C CA . LEU A 1 100 ? 7.931 -3.382 -4.224 1.00 96.06 100 LEU A CA 1
ATOM 773 C C . LEU A 1 100 ? 8.672 -2.110 -4.663 1.00 96.06 100 LEU A C 1
ATOM 775 O O . LEU A 1 100 ? 8.999 -1.959 -5.839 1.00 96.06 100 LEU A O 1
ATOM 779 N N . ARG A 1 101 ? 9.001 -1.221 -3.718 1.00 96.62 101 ARG A N 1
ATOM 780 C CA . ARG A 1 101 ? 9.800 -0.013 -3.969 1.00 96.62 101 ARG A CA 1
ATOM 781 C C . ARG A 1 101 ? 11.207 -0.355 -4.447 1.00 96.62 101 ARG A C 1
ATOM 783 O O . ARG A 1 101 ? 11.674 0.232 -5.420 1.00 96.62 101 ARG A O 1
ATOM 790 N N . LYS A 1 102 ? 11.887 -1.291 -3.774 1.00 96.75 102 LYS A N 1
ATOM 791 C CA . LYS A 1 102 ? 13.232 -1.7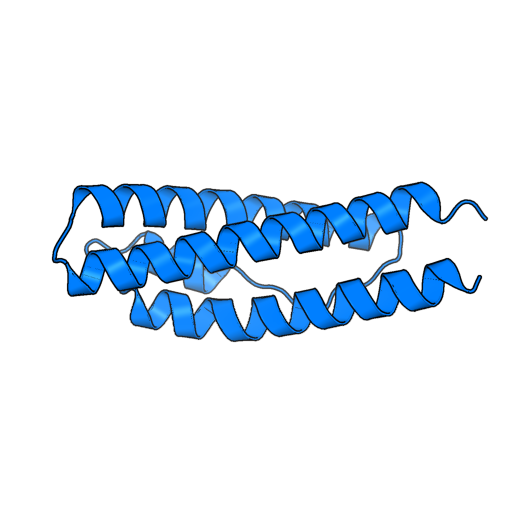47 -4.166 1.00 96.75 102 LYS A CA 1
ATOM 792 C C . LYS A 1 102 ? 13.227 -2.370 -5.553 1.00 96.75 102 LYS A C 1
ATOM 794 O O . LYS A 1 102 ? 14.104 -2.055 -6.351 1.00 96.75 102 LYS A O 1
ATOM 799 N N . TRP A 1 103 ? 12.231 -3.208 -5.834 1.00 96.38 103 TRP A N 1
ATOM 800 C CA . TRP A 1 103 ? 12.049 -3.784 -7.159 1.00 96.38 103 TRP A CA 1
ATOM 801 C C . TRP A 1 103 ? 11.882 -2.689 -8.220 1.00 96.38 103 TRP A C 1
ATOM 803 O O . TRP A 1 103 ? 12.670 -2.637 -9.158 1.00 96.38 103 TRP A O 1
ATOM 813 N N . ALA A 1 104 ? 10.949 -1.751 -8.026 1.00 95.50 104 ALA A N 1
ATOM 814 C CA . ALA A 1 104 ? 10.692 -0.689 -9.000 1.00 95.50 104 ALA A CA 1
ATOM 815 C C . ALA A 1 104 ? 11.934 0.179 -9.272 1.00 95.50 104 ALA A C 1
ATOM 817 O O . ALA A 1 104 ? 12.212 0.524 -10.418 1.00 95.50 104 ALA A O 1
ATOM 818 N N . LEU A 1 105 ? 12.711 0.500 -8.232 1.00 95.88 105 LEU A N 1
ATOM 819 C CA . LEU A 1 105 ? 13.979 1.222 -8.376 1.00 95.88 105 LEU A CA 1
ATOM 820 C C . LEU A 1 105 ? 15.019 0.418 -9.168 1.00 95.88 105 LEU A C 1
ATOM 822 O O . LEU A 1 105 ? 15.723 0.992 -9.995 1.00 95.88 105 LEU A O 1
ATOM 826 N N . SER A 1 106 ? 15.112 -0.892 -8.931 1.00 95.00 106 SER A N 1
ATOM 827 C CA . SER A 1 106 ? 16.017 -1.775 -9.672 1.00 95.00 106 SER A CA 1
ATOM 828 C C . SER A 1 106 ? 15.658 -1.834 -11.157 1.00 95.00 106 SER A C 1
ATOM 830 O O . SER A 1 106 ? 16.549 -1.734 -11.993 1.00 95.00 106 SER A O 1
ATOM 832 N N . GLU A 1 107 ? 14.371 -1.939 -11.490 1.00 94.31 107 GLU A N 1
ATOM 833 C CA . GLU A 1 107 ? 13.909 -1.958 -12.885 1.00 94.31 107 GLU A CA 1
ATOM 834 C C . GLU A 1 107 ? 14.193 -0.635 -13.603 1.00 94.31 107 GLU A C 1
ATOM 836 O O . GLU A 1 107 ? 14.670 -0.642 -14.734 1.00 94.31 107 GLU A O 1
ATOM 841 N N . ILE A 1 108 ? 13.976 0.510 -12.941 1.00 93.62 108 ILE A N 1
ATOM 842 C CA . ILE A 1 108 ? 14.330 1.820 -13.511 1.00 93.62 108 ILE A CA 1
ATOM 843 C C . ILE A 1 108 ? 15.823 1.876 -13.844 1.00 93.62 108 ILE A C 1
ATOM 845 O O . ILE A 1 108 ? 16.185 2.373 -14.910 1.00 93.62 108 ILE A O 1
ATOM 849 N N . LEU A 1 109 ? 16.691 1.384 -12.952 1.00 92.31 109 LEU A N 1
ATOM 850 C CA . LEU A 1 109 ? 18.135 1.367 -13.191 1.00 92.31 109 LEU A CA 1
ATOM 851 C C . LEU A 1 109 ? 18.491 0.502 -14.402 1.00 92.31 109 LEU A C 1
ATOM 853 O O . LEU A 1 109 ? 19.241 0.969 -15.253 1.00 92.31 109 LEU A O 1
ATOM 857 N N . THR A 1 110 ? 17.924 -0.702 -14.511 1.00 91.62 110 THR A N 1
ATOM 858 C CA . THR A 1 110 ? 18.118 -1.582 -15.674 1.00 91.62 110 THR A CA 1
ATOM 859 C C . THR A 1 110 ? 17.700 -0.889 -16.970 1.00 91.62 110 THR A C 1
ATOM 861 O O . THR A 1 110 ? 18.508 -0.746 -17.882 1.00 91.62 110 THR A O 1
ATOM 864 N N . LEU A 1 111 ? 16.475 -0.361 -17.013 1.00 89.75 111 LEU A N 1
ATOM 865 C CA . LEU A 1 111 ? 15.898 0.291 -18.193 1.00 89.75 111 LEU A CA 1
ATOM 866 C C . LEU A 1 111 ? 16.586 1.606 -18.588 1.00 89.75 111 LEU A C 1
ATOM 868 O O . LEU A 1 111 ? 16.400 2.073 -19.708 1.00 89.75 111 LEU A O 1
ATOM 872 N N . SER A 1 112 ? 17.326 2.233 -17.668 1.00 86.38 112 SER A N 1
ATOM 873 C CA . SER A 1 112 ? 18.070 3.474 -17.932 1.00 86.38 112 SER A CA 1
ATOM 874 C C . SER A 1 112 ? 19.459 3.228 -18.529 1.00 86.38 112 SER A C 1
ATOM 876 O O . SER A 1 112 ? 20.110 4.182 -18.954 1.00 86.38 112 SER A O 1
ATOM 878 N N . ILE A 1 113 ? 19.941 1.982 -18.494 1.00 86.12 113 ILE A N 1
ATOM 879 C CA . ILE A 1 113 ? 21.256 1.576 -19.015 1.00 86.12 113 ILE A CA 1
ATOM 880 C C . ILE A 1 113 ? 21.119 0.899 -20.396 1.00 86.12 113 ILE A C 1
ATOM 882 O O . ILE A 1 113 ? 22.100 0.841 -21.138 1.00 86.12 113 ILE A O 1
ATOM 886 N N . GLU A 1 114 ? 19.919 0.420 -20.741 1.00 66.00 114 GLU A N 1
ATOM 887 C CA . GLU A 1 114 ? 19.538 -0.108 -22.066 1.00 66.00 114 GLU A CA 1
ATOM 888 C C . GLU A 1 114 ? 19.247 0.989 -23.105 1.00 66.00 114 GLU A C 1
ATOM 890 O O . GLU A 1 114 ? 19.589 0.769 -24.293 1.00 66.00 114 GLU A O 1
#